Protein AF-0000000079638648 (afdb_homodimer)

pLDDT: mean 86.13, std 12.8, range [51.31, 97.19]

Structure (mmCIF, N/CA/C/O backbone):
data_AF-0000000079638648-model_v1
#
loop_
_entity.id
_entity.type
_entity.pdbx_description
1 polymer 'Zinc knuckle CX2CX4HX4C domain-containing protein'
#
loop_
_atom_site.group_PDB
_atom_site.id
_atom_site.type_symbol
_atom_site.label_atom_id
_atom_site.label_alt_id
_atom_site.label_comp_id
_atom_site.label_asym_id
_atom_site.label_entity_id
_atom_site.label_seq_id
_atom_site.pdbx_PDB_ins_code
_atom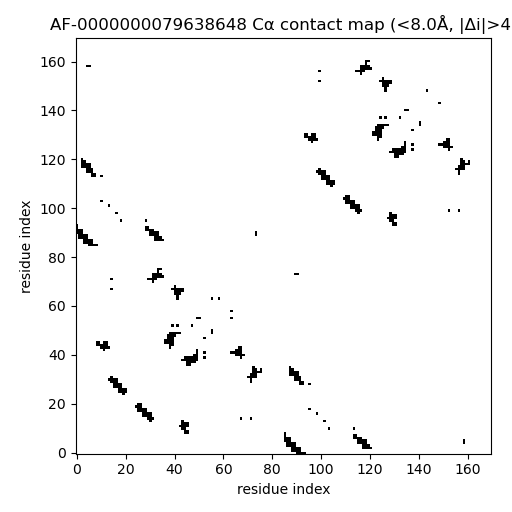_site.Cartn_x
_atom_site.Cartn_y
_atom_site.Cartn_z
_atom_site.occupancy
_atom_site.B_iso_or_equiv
_atom_site.auth_seq_id
_atom_site.auth_comp_id
_atom_site.auth_asym_id
_atom_site.auth_atom_id
_atom_site.pdbx_PDB_model_num
ATOM 1 N N . MET A 1 1 ? 9.328 -7.902 4.773 1 92.94 1 MET A N 1
ATOM 2 C CA . MET A 1 1 ? 10.078 -7.516 3.58 1 92.94 1 MET A CA 1
ATOM 3 C C . MET A 1 1 ? 9.961 -6.016 3.328 1 92.94 1 MET A C 1
ATOM 5 O O . MET A 1 1 ? 8.938 -5.41 3.641 1 92.94 1 MET A O 1
ATOM 9 N N . ARG A 1 2 ? 11.07 -5.441 2.793 1 94.5 2 ARG A N 1
ATOM 10 C CA . ARG A 1 2 ? 11.039 -4.047 2.365 1 94.5 2 ARG A CA 1
ATOM 11 C C . ARG A 1 2 ? 11.141 -3.936 0.847 1 94.5 2 ARG A C 1
ATOM 13 O O . ARG A 1 2 ? 11.961 -4.613 0.223 1 94.5 2 ARG A O 1
ATOM 20 N N . ILE A 1 3 ? 10.336 -3.135 0.286 1 95.06 3 ILE A N 1
ATOM 21 C CA . ILE A 1 3 ? 10.266 -3.021 -1.167 1 95.06 3 ILE A CA 1
ATOM 22 C C . ILE A 1 3 ? 9.891 -1.594 -1.557 1 95.06 3 ILE A C 1
ATOM 24 O O . ILE A 1 3 ? 9.172 -0.913 -0.822 1 95.06 3 ILE A O 1
ATOM 28 N N . ARG A 1 4 ? 10.461 -1.129 -2.674 1 95.81 4 ARG A N 1
ATOM 29 C CA . ARG A 1 4 ? 10.125 0.203 -3.162 1 95.81 4 ARG A CA 1
ATOM 30 C C . ARG A 1 4 ? 8.797 0.188 -3.914 1 95.81 4 ARG A C 1
ATOM 32 O O . ARG A 1 4 ? 8.539 -0.712 -4.715 1 95.81 4 ARG A O 1
ATOM 39 N N . VAL A 1 5 ? 8.008 1.148 -3.578 1 96.31 5 VAL A N 1
ATOM 40 C CA . VAL A 1 5 ? 6.699 1.267 -4.211 1 96.31 5 VAL A CA 1
ATOM 41 C C . VAL A 1 5 ? 6.543 2.654 -4.828 1 96.31 5 VAL A C 1
ATOM 43 O O . VAL A 1 5 ? 7.117 3.629 -4.328 1 96.31 5 VAL A O 1
ATOM 46 N N . ARG A 1 6 ? 5.836 2.65 -5.934 1 95.69 6 ARG A N 1
ATOM 47 C CA . ARG A 1 6 ? 5.391 3.91 -6.52 1 95.69 6 ARG A CA 1
ATOM 48 C C . ARG A 1 6 ? 4.012 4.301 -5.996 1 95.69 6 ARG A C 1
ATOM 50 O O . ARG A 1 6 ? 3.061 3.523 -6.102 1 95.69 6 ARG A O 1
ATOM 57 N N . ILE A 1 7 ? 3.896 5.438 -5.449 1 92.62 7 ILE A N 1
ATOM 58 C CA . ILE A 1 7 ? 2.623 5.906 -4.914 1 92.62 7 ILE A CA 1
ATOM 59 C C . ILE A 1 7 ? 2.285 7.273 -5.508 1 92.62 7 ILE A C 1
ATOM 61 O O . ILE A 1 7 ? 3.174 7.996 -5.965 1 92.62 7 ILE A O 1
ATOM 65 N N . ASP A 1 8 ? 1.021 7.562 -5.504 1 92.12 8 ASP A N 1
ATOM 66 C CA . ASP A 1 8 ? 0.542 8.898 -5.863 1 92.12 8 ASP A CA 1
ATOM 67 C C . ASP A 1 8 ? 0.438 9.789 -4.633 1 92.12 8 ASP A C 1
ATOM 69 O O . ASP A 1 8 ? -0.461 9.625 -3.807 1 92.12 8 ASP A O 1
ATOM 73 N N . VAL A 1 9 ? 1.223 10.805 -4.574 1 91 9 VAL A N 1
ATOM 74 C CA . VAL A 1 9 ? 1.396 11.617 -3.373 1 91 9 VAL A CA 1
ATOM 75 C C . VAL A 1 9 ? 0.167 12.5 -3.16 1 91 9 VAL A C 1
ATOM 77 O O . VAL A 1 9 ? -0.006 13.086 -2.09 1 91 9 VAL A O 1
ATOM 80 N N . ARG A 1 10 ? -0.661 12.625 -4.133 1 88.69 10 ARG A N 1
ATOM 81 C CA . ARG A 1 10 ? -1.879 13.422 -4.004 1 88.69 10 ARG A CA 1
ATOM 82 C C . ARG A 1 10 ? -2.934 12.672 -3.189 1 88.69 10 ARG A C 1
ATOM 84 O O . ARG A 1 10 ? -3.926 13.266 -2.762 1 88.69 10 ARG A O 1
ATOM 91 N N . ASN A 1 11 ? -2.652 11.398 -2.984 1 92.62 11 ASN A N 1
ATOM 92 C CA . ASN A 1 11 ? -3.59 10.555 -2.25 1 92.62 11 ASN A CA 1
ATOM 93 C C . ASN A 1 11 ? -3.104 10.281 -0.831 1 92.62 11 ASN A C 1
ATOM 95 O O . ASN A 1 11 ? -1.904 10.359 -0.554 1 92.62 11 ASN A O 1
ATOM 99 N N . PRO A 1 12 ? -4.094 10.031 0.034 1 93.44 12 PRO A N 1
ATOM 100 C CA . PRO A 1 12 ? -3.656 9.617 1.369 1 93.44 12 PRO A CA 1
ATOM 101 C C . PRO A 1 12 ? -2.781 8.367 1.342 1 93.44 12 PRO A C 1
ATOM 103 O O . PRO A 1 12 ? -3.008 7.469 0.527 1 93.44 12 PRO A O 1
ATOM 106 N N . LEU A 1 13 ? -1.823 8.359 2.213 1 94.94 13 LEU A N 1
ATOM 107 C CA . LEU A 1 13 ? -0.996 7.172 2.389 1 94.94 13 LEU A CA 1
ATOM 108 C C . LEU A 1 13 ? -1.836 5.988 2.859 1 94.94 13 LEU A C 1
ATOM 110 O O . LEU A 1 13 ? -2.762 6.16 3.656 1 94.94 13 LEU A O 1
ATOM 114 N N . MET A 1 14 ? -1.389 4.895 2.387 1 93.12 14 MET A N 1
ATOM 115 C CA . MET A 1 14 ? -2.016 3.67 2.869 1 93.12 14 MET A CA 1
ATOM 116 C C . MET A 1 14 ? -1.528 3.324 4.273 1 93.12 14 MET A C 1
ATOM 118 O O . MET A 1 14 ? -0.329 3.383 4.551 1 93.12 14 MET A O 1
ATOM 122 N N . ARG A 1 15 ? -2.502 2.975 5.105 1 92.06 15 ARG A N 1
ATOM 123 C CA . ARG A 1 15 ? -2.133 2.619 6.473 1 92.06 15 ARG A CA 1
ATOM 124 C C . ARG A 1 15 ? -2.191 1.11 6.68 1 92.06 15 ARG A C 1
ATOM 126 O O . ARG A 1 15 ? -1.354 0.543 7.387 1 92.06 15 ARG A O 1
ATOM 133 N N . ARG A 1 16 ? -3.285 0.629 6.113 1 90.56 16 ARG A N 1
ATOM 134 C CA . ARG A 1 16 ? -3.545 -0.787 6.352 1 90.56 16 ARG A CA 1
ATOM 135 C C . ARG A 1 16 ? -4.438 -1.372 5.266 1 90.56 16 ARG A C 1
ATOM 137 O O . ARG A 1 16 ? -5.148 -0.637 4.574 1 90.56 16 ARG A O 1
ATOM 144 N N . LYS A 1 17 ? -4.348 -2.633 5.168 1 88.94 17 LYS A N 1
ATOM 145 C CA . LYS A 1 17 ? -5.195 -3.398 4.262 1 88.94 17 LYS A CA 1
ATOM 146 C C . LYS A 1 17 ? -5.996 -4.457 5.016 1 88.94 17 LYS A C 1
ATOM 148 O O . LYS A 1 17 ? -5.434 -5.23 5.793 1 88.94 17 LYS A O 1
ATOM 153 N N . LYS A 1 18 ? -7.266 -4.395 4.738 1 88.62 18 LYS A N 1
ATOM 154 C CA . LYS A 1 18 ? -8.125 -5.418 5.328 1 88.62 18 LYS A CA 1
ATOM 155 C C . LYS A 1 18 ? -7.941 -6.762 4.629 1 88.62 18 LYS A C 1
ATOM 157 O O . LYS A 1 18 ? -7.973 -6.836 3.398 1 88.62 18 LYS A O 1
ATOM 162 N N . LEU A 1 19 ? -7.68 -7.781 5.422 1 88.5 19 LEU A N 1
ATOM 163 C CA . LEU A 1 19 ? -7.539 -9.148 4.93 1 88.5 19 LEU A CA 1
ATOM 164 C C . LEU A 1 19 ? -8.648 -10.039 5.473 1 88.5 19 LEU A C 1
ATOM 166 O O . LEU A 1 19 ? -8.961 -10 6.664 1 88.5 19 LEU A O 1
ATOM 170 N N . ILE A 1 20 ? -9.398 -10.641 4.578 1 83.19 20 ILE A N 1
ATOM 171 C CA . ILE A 1 20 ? -10.422 -11.586 5 1 83.19 20 ILE A CA 1
ATOM 172 C C . ILE A 1 20 ? -9.867 -13.008 4.949 1 83.19 20 ILE A C 1
ATOM 174 O O . ILE A 1 20 ? -9.5 -13.5 3.881 1 83.19 20 ILE A O 1
ATOM 178 N N . LEU A 1 21 ? -9.773 -13.57 6.082 1 76.31 21 LEU A N 1
ATOM 179 C CA . LEU A 1 21 ? -9.258 -14.938 6.172 1 76.31 21 LEU A CA 1
ATOM 180 C C . LEU A 1 21 ? -10.398 -15.945 6.281 1 76.31 21 LEU A C 1
ATOM 182 O O . LEU A 1 21 ? -11.422 -15.664 6.91 1 76.31 21 LEU A O 1
ATOM 186 N N . ALA A 1 22 ? -10.344 -16.906 5.477 1 72.44 22 ALA A N 1
ATOM 187 C CA . ALA A 1 22 ? -11.391 -17.922 5.461 1 72.44 22 ALA A CA 1
ATOM 188 C C . ALA A 1 22 ? -11.773 -18.344 6.879 1 72.44 22 ALA A C 1
ATOM 190 O O . ALA A 1 22 ? -12.961 -18.422 7.211 1 72.44 22 ALA A O 1
ATOM 191 N N . ASN A 1 23 ? -10.859 -18.672 7.648 1 67.5 23 ASN A N 1
ATOM 192 C CA . ASN A 1 23 ? -11.188 -19.266 8.945 1 67.5 23 ASN A CA 1
ATOM 193 C C . ASN A 1 23 ? -11.039 -18.25 10.07 1 67.5 23 ASN A C 1
ATOM 195 O O . ASN A 1 23 ? -11.453 -18.5 11.203 1 67.5 23 ASN A O 1
ATOM 199 N N . LYS A 1 24 ? -10.359 -17.234 9.758 1 69 24 LYS A N 1
AT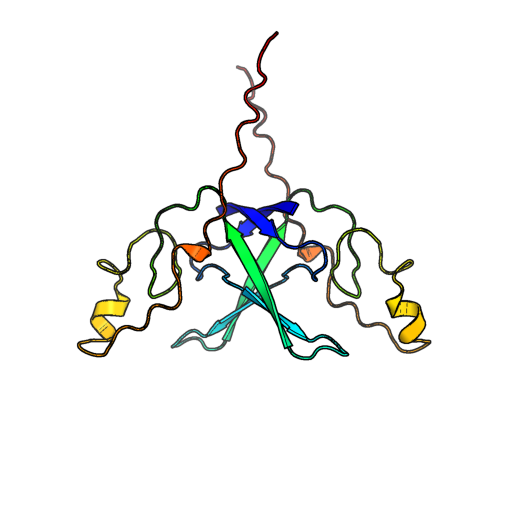OM 200 C CA . LYS A 1 24 ? -9.977 -16.422 10.914 1 69 24 LYS A CA 1
ATOM 201 C C . LYS A 1 24 ? -10.727 -15.094 10.922 1 69 24 LYS A C 1
ATOM 203 O O . LYS A 1 24 ? -10.586 -14.305 11.859 1 69 24 LYS A O 1
ATOM 208 N N . GLY A 1 25 ? -11.609 -14.961 9.969 1 81.88 25 GLY A N 1
ATOM 209 C CA . GLY A 1 25 ? -12.289 -13.672 9.969 1 81.88 25 GLY A CA 1
ATOM 210 C C . GLY A 1 25 ? -11.508 -12.586 9.258 1 81.88 25 GLY A C 1
ATOM 211 O O . GLY A 1 25 ? -10.875 -12.836 8.234 1 81.88 25 GLY A O 1
ATOM 212 N N . CYS A 1 26 ? -11.648 -11.289 9.93 1 87.31 26 CYS A N 1
ATOM 213 C CA . CYS A 1 26 ? -11.055 -10.117 9.289 1 87.31 26 CYS A CA 1
ATOM 214 C C . CYS A 1 26 ? -9.82 -9.656 10.055 1 87.31 26 CYS A C 1
ATOM 216 O O . CYS A 1 26 ? -9.812 -9.664 11.289 1 87.31 26 CYS A O 1
ATOM 218 N N . THR A 1 27 ? -8.703 -9.531 9.422 1 88.19 27 THR A N 1
ATOM 219 C CA . THR A 1 27 ? -7.516 -8.914 10.008 1 88.19 27 THR A CA 1
ATOM 220 C C . THR A 1 27 ? -7.008 -7.777 9.125 1 88.19 27 THR A C 1
ATOM 222 O O . THR A 1 27 ? -7.594 -7.488 8.086 1 88.19 27 THR A O 1
ATOM 225 N N . TYR A 1 28 ? -5.949 -7.055 9.711 1 89.88 28 TYR A N 1
ATOM 226 C CA . TYR A 1 28 ? -5.391 -5.941 8.945 1 89.88 28 TYR A CA 1
ATOM 227 C C . TYR A 1 28 ? -3.883 -6.098 8.781 1 89.88 28 TYR A C 1
ATOM 229 O O . TYR A 1 28 ? -3.186 -6.492 9.719 1 89.88 28 TYR A O 1
ATOM 237 N N . ALA A 1 29 ? -3.469 -5.957 7.547 1 90.06 29 ALA A N 1
ATOM 238 C CA . ALA A 1 29 ? -2.037 -5.824 7.297 1 90.06 29 ALA A CA 1
ATOM 239 C C . ALA A 1 29 ? -1.614 -4.359 7.289 1 90.06 29 ALA A C 1
ATOM 241 O O . ALA A 1 29 ? -2.25 -3.527 6.637 1 90.06 29 ALA A O 1
ATOM 242 N N . ARG A 1 30 ? -0.49 -4.074 7.973 1 90.69 30 ARG A N 1
ATOM 243 C CA . ARG A 1 30 ? -0.039 -2.691 8.078 1 90.69 30 ARG A CA 1
ATOM 244 C C . ARG A 1 30 ? 0.962 -2.357 6.977 1 90.69 30 ARG A C 1
ATOM 246 O O . ARG A 1 30 ? 1.748 -3.213 6.562 1 90.69 30 ARG A O 1
ATOM 253 N N . PHE A 1 31 ? 0.841 -1.151 6.535 1 92.5 31 PHE A N 1
ATOM 254 C CA . PHE A 1 31 ? 1.823 -0.573 5.625 1 92.5 31 PHE A CA 1
ATO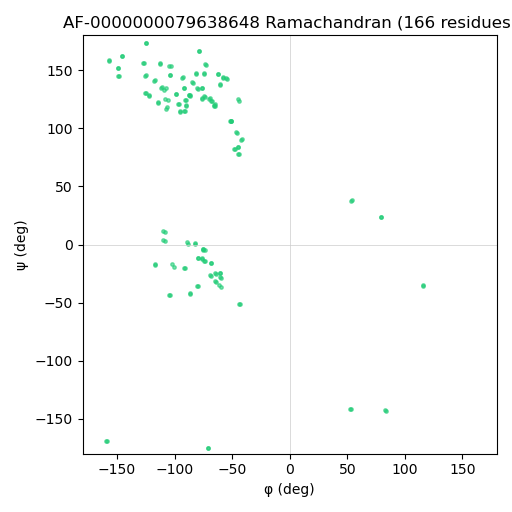M 255 C C . PHE A 1 31 ? 2.689 0.453 6.348 1 92.5 31 PHE A C 1
ATOM 257 O O . PHE A 1 31 ? 2.178 1.435 6.891 1 92.5 31 PHE A O 1
ATOM 264 N N . GLN A 1 32 ? 3.988 0.199 6.414 1 96.69 32 GLN A N 1
ATOM 265 C CA . GLN A 1 32 ? 4.891 1.157 7.043 1 96.69 32 GLN A CA 1
ATOM 266 C C . GLN A 1 32 ? 5.914 1.688 6.043 1 96.69 32 GLN A C 1
ATOM 268 O O . GLN A 1 32 ? 6.441 0.932 5.227 1 96.69 32 GLN A O 1
ATOM 273 N N . TYR A 1 33 ? 6.195 2.932 6.133 1 97.12 33 TYR A N 1
ATOM 274 C CA . TYR A 1 33 ? 7.035 3.619 5.16 1 97.12 33 TYR A CA 1
ATOM 275 C C . TYR A 1 33 ? 8.406 3.945 5.75 1 97.12 33 TYR A C 1
ATOM 277 O O . TYR A 1 33 ? 8.492 4.469 6.863 1 97.12 33 TYR A O 1
ATOM 285 N N . GLU A 1 34 ? 9.383 3.674 4.996 1 96.56 34 GLU A N 1
ATOM 286 C CA . GLU A 1 34 ? 10.719 4.109 5.383 1 96.56 34 GLU A CA 1
ATOM 287 C C . GLU A 1 34 ? 10.984 5.543 4.938 1 96.56 34 GLU A C 1
ATOM 289 O O . GLU A 1 34 ? 10.594 5.938 3.834 1 96.56 34 GLU A O 1
ATOM 294 N N . ARG A 1 35 ? 11.68 6.336 5.879 1 95.25 35 ARG A N 1
ATOM 295 C CA . ARG A 1 35 ? 12.102 7.703 5.582 1 95.25 35 ARG A CA 1
ATOM 296 C C . ARG A 1 35 ? 10.922 8.547 5.102 1 95.25 35 ARG A C 1
ATOM 298 O O . ARG A 1 35 ? 11.047 9.297 4.129 1 95.25 35 ARG A O 1
ATOM 305 N N . LEU A 1 36 ? 9.891 8.312 5.656 1 96.19 36 LEU A N 1
ATOM 306 C CA . LEU A 1 36 ? 8.672 9.039 5.305 1 96.19 36 LEU A CA 1
ATOM 307 C C . LEU A 1 36 ? 8.773 10.5 5.719 1 96.19 36 LEU A C 1
ATOM 309 O O . LEU A 1 36 ? 9.031 10.805 6.883 1 96.19 36 LEU A O 1
ATOM 313 N N . SER A 1 37 ? 8.609 11.398 4.785 1 95.81 37 SER A N 1
ATOM 314 C CA . SER A 1 37 ? 8.648 12.828 5.066 1 95.81 37 SER A CA 1
ATOM 315 C C . SER A 1 37 ? 7.41 13.273 5.836 1 95.81 37 SER A C 1
ATOM 317 O O . SER A 1 37 ? 6.625 12.445 6.301 1 95.81 37 SER A O 1
ATOM 319 N N . ILE A 1 38 ? 7.332 14.547 6.023 1 96.94 38 ILE A N 1
ATOM 320 C CA . ILE A 1 38 ? 6.223 15.125 6.77 1 96.94 38 ILE A CA 1
ATOM 321 C C . ILE A 1 38 ? 4.902 14.805 6.07 1 96.94 38 ILE A C 1
ATOM 323 O O . ILE A 1 38 ? 4.801 14.898 4.848 1 96.94 38 ILE A O 1
ATOM 327 N N . PHE A 1 39 ? 3.916 14.453 6.887 1 97.19 39 PHE A N 1
ATOM 328 C CA . PHE A 1 39 ? 2.6 14.141 6.348 1 97.19 39 PHE A CA 1
ATOM 329 C C . PHE A 1 39 ? 1.502 14.57 7.312 1 97.19 39 PHE A C 1
ATOM 331 O O . PHE A 1 39 ? 1.753 14.75 8.508 1 97.19 39 PHE A O 1
ATOM 338 N N . CYS A 1 40 ? 0.378 14.672 6.852 1 96.81 40 CYS A N 1
ATOM 339 C CA . CYS A 1 40 ? -0.78 15.164 7.594 1 96.81 40 CYS A CA 1
ATOM 340 C C . CYS A 1 40 ? -1.465 14.031 8.352 1 96.81 40 CYS A C 1
ATOM 342 O O . CYS A 1 40 ? -1.945 13.07 7.738 1 96.81 40 CYS A O 1
ATOM 344 N N . PHE A 1 41 ? -1.698 14.227 9.688 1 96.31 41 PHE A N 1
ATOM 345 C CA . PHE A 1 41 ? -2.322 13.18 10.492 1 96.31 41 PHE A CA 1
ATOM 346 C C . PHE A 1 41 ? -3.832 13.172 10.289 1 96.31 41 PHE A C 1
ATOM 348 O O . PHE A 1 41 ? -4.504 12.203 10.641 1 96.31 41 PHE A O 1
ATOM 355 N N . LEU A 1 42 ? -4.324 14.219 9.648 1 93.69 42 LEU A N 1
ATOM 356 C CA . LEU A 1 42 ? -5.762 14.32 9.43 1 93.69 42 LEU A CA 1
ATOM 357 C C . LEU A 1 42 ? -6.172 13.602 8.148 1 93.69 42 LEU A C 1
ATOM 359 O O . LEU A 1 42 ? -7.145 12.852 8.133 1 93.69 42 LEU A O 1
ATOM 363 N N . ARG A 1 43 ? -5.402 13.766 7.105 1 92.12 43 ARG A N 1
ATOM 364 C CA . ARG A 1 43 ? -5.809 13.273 5.793 1 92.12 43 ARG A CA 1
ATOM 365 C C . ARG A 1 43 ? -4.844 12.211 5.281 1 92.12 43 ARG A C 1
ATOM 367 O O . ARG A 1 43 ? -5.105 11.555 4.27 1 92.12 43 ARG A O 1
ATOM 374 N N . GLY A 1 44 ? -3.629 12.156 5.91 1 95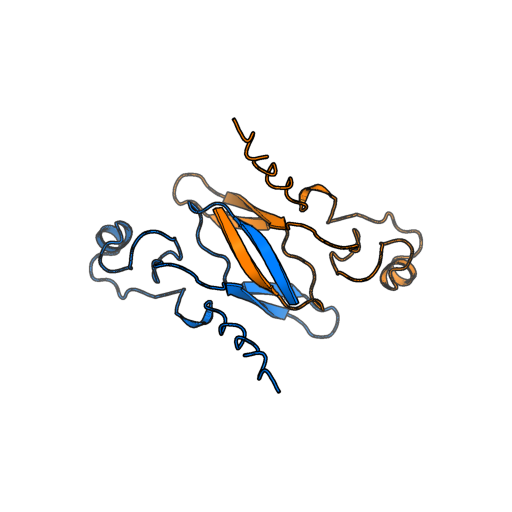.12 44 GLY A N 1
ATOM 375 C CA . GLY A 1 44 ? -2.658 11.148 5.508 1 95.12 44 GLY A CA 1
ATOM 376 C C . GLY A 1 44 ? -1.913 11.508 4.238 1 95.12 44 GLY A C 1
ATOM 377 O O . GLY A 1 44 ? -1.437 10.625 3.52 1 95.12 44 GLY A O 1
ATOM 378 N N . ARG A 1 45 ? -1.844 12.789 3.938 1 95.19 45 ARG A N 1
ATOM 379 C CA . ARG A 1 45 ? -1.164 13.211 2.719 1 95.19 45 ARG A CA 1
ATOM 380 C C . ARG A 1 45 ? 0.212 13.789 3.033 1 95.19 45 ARG A C 1
ATOM 382 O O . ARG A 1 45 ? 0.39 14.469 4.047 1 95.19 45 ARG A O 1
ATOM 389 N N . LEU A 1 46 ? 1.088 13.531 2.104 1 95.94 46 LEU A N 1
ATOM 390 C CA . LEU A 1 46 ? 2.436 14.078 2.225 1 95.94 46 LEU A CA 1
ATOM 391 C C . LEU A 1 46 ? 2.441 15.578 1.942 1 95.94 46 LEU A C 1
ATOM 393 O O . LEU A 1 46 ? 1.56 16.094 1.248 1 95.94 46 LEU A O 1
ATOM 397 N N . GLY A 1 47 ? 3.479 16.328 2.512 1 95.25 47 GLY A N 1
ATOM 398 C CA . GLY A 1 47 ? 3.701 17.703 2.102 1 95.25 47 GLY A CA 1
ATOM 399 C C . GLY A 1 47 ? 3.479 18.703 3.219 1 95.25 47 GLY A C 1
ATOM 400 O O . GLY A 1 47 ? 4.129 19.75 3.262 1 95.25 47 GLY A O 1
ATOM 401 N N . HIS A 1 48 ? 2.424 18.359 4.121 1 94.94 48 HIS A N 1
ATOM 402 C CA . HIS A 1 48 ? 2.156 19.297 5.195 1 94.94 48 HIS A CA 1
ATOM 403 C C . HIS A 1 48 ? 1.646 18.578 6.441 1 94.94 48 HIS A C 1
ATOM 405 O O . HIS A 1 48 ? 1.026 17.516 6.344 1 94.94 48 HIS A O 1
ATOM 411 N N . PRO A 1 49 ? 1.923 19.203 7.652 1 95.44 49 PRO A N 1
ATOM 412 C CA . PRO A 1 49 ? 1.312 18.703 8.883 1 95.44 49 PRO A CA 1
ATOM 413 C C . PRO A 1 49 ? -0.141 19.141 9.047 1 95.44 49 PRO A C 1
ATOM 415 O O . PRO A 1 49 ? -0.615 20 8.305 1 95.44 49 PRO A O 1
ATOM 418 N N . GLU A 1 50 ? -0.887 18.531 9.977 1 92.81 50 GLU A N 1
ATOM 419 C CA . GLU A 1 50 ? -2.312 18.797 10.141 1 92.81 50 GLU A CA 1
ATOM 420 C C . GLU A 1 50 ? -2.564 20.266 10.484 1 92.81 50 GLU A C 1
ATOM 422 O O . GLU A 1 50 ? -3.615 20.812 10.148 1 92.81 50 GLU A O 1
ATOM 427 N N . ARG A 1 51 ? -1.598 20.938 11.141 1 91.69 51 ARG A N 1
ATOM 428 C CA . ARG A 1 51 ? -1.789 22.328 11.523 1 91.69 51 ARG A CA 1
ATOM 429 C C . ARG A 1 51 ? -1.923 23.234 10.297 1 91.69 51 ARG A C 1
ATOM 431 O O . ARG A 1 51 ? -2.551 24.297 10.367 1 91.69 51 ARG A O 1
ATOM 438 N N . PHE A 1 52 ? -1.377 22.828 9.188 1 93.06 52 PHE A N 1
ATOM 439 C CA . PHE A 1 52 ? -1.41 23.609 7.961 1 93.06 52 PHE A CA 1
ATOM 440 C C . PHE A 1 52 ? -2.354 22.984 6.941 1 93.06 52 PHE A C 1
ATOM 442 O O . PHE A 1 52 ? -2.326 23.344 5.762 1 93.06 52 PHE A O 1
ATOM 449 N N . CYS A 1 53 ? -3.139 22.016 7.355 1 92.75 53 CYS A N 1
ATOM 450 C CA . CYS A 1 53 ? -4.039 21.312 6.445 1 92.75 53 CYS A CA 1
ATOM 451 C C . CYS A 1 53 ? -5.258 22.172 6.121 1 92.75 53 CYS A C 1
ATOM 453 O O . CYS A 1 53 ? -5.977 22.609 7.023 1 92.75 53 CYS A O 1
ATOM 455 N N . PRO A 1 54 ? -5.535 22.391 4.867 1 88.19 54 PRO A N 1
ATOM 456 C CA . PRO A 1 54 ? -6.715 23.172 4.488 1 88.19 54 PRO A CA 1
ATOM 457 C C . PRO A 1 54 ? -8.016 22.531 4.969 1 88.19 54 PRO A C 1
ATOM 459 O O . PRO A 1 54 ? -9.016 23.234 5.16 1 88.19 54 PRO A O 1
ATOM 462 N N . ALA A 1 55 ? -8.039 21.281 5.184 1 84.94 55 ALA A N 1
ATOM 463 C CA . ALA A 1 55 ? -9.242 20.578 5.613 1 84.94 55 ALA A CA 1
ATOM 464 C C . ALA A 1 55 ? -9.617 20.953 7.043 1 84.94 55 ALA A C 1
ATOM 466 O O . ALA A 1 55 ? -10.766 20.781 7.457 1 84.94 55 ALA A O 1
ATOM 467 N N . LYS A 1 56 ? -8.633 21.359 7.812 1 84.5 56 LYS A N 1
ATOM 468 C CA . LYS A 1 56 ? -8.898 21.781 9.188 1 84.5 56 LYS A CA 1
ATOM 469 C C . LYS A 1 56 ? -9.844 22.984 9.211 1 84.5 56 LYS A C 1
ATOM 471 O O . LYS A 1 56 ? -10.633 23.125 10.148 1 84.5 56 LYS A O 1
ATOM 476 N N . ILE A 1 57 ? -9.688 23.797 8.234 1 77.44 57 ILE A N 1
ATOM 477 C CA . ILE A 1 57 ? -10.516 25 8.172 1 77.44 57 ILE A CA 1
ATOM 478 C C . ILE A 1 57 ? -11.984 24.609 7.984 1 77.44 57 ILE A C 1
ATOM 480 O O . ILE A 1 57 ? -12.875 25.203 8.586 1 77.44 57 ILE A O 1
ATOM 484 N N . VAL A 1 58 ? -12.141 23.531 7.32 1 73.75 58 VAL A N 1
ATOM 485 C CA . VAL A 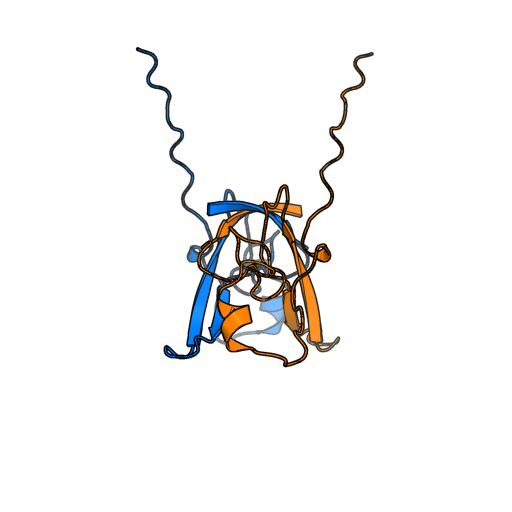1 58 ? -13.5 23.109 6.996 1 73.75 58 VAL A CA 1
ATOM 486 C C . VAL A 1 58 ? -14.125 22.422 8.203 1 73.75 58 VAL A C 1
ATOM 488 O O . VAL A 1 58 ? -15.344 22.484 8.406 1 73.75 58 VAL A O 1
ATOM 491 N N . HIS A 1 59 ? -13.375 21.672 9.008 1 71.19 59 HIS A N 1
ATOM 492 C CA . HIS A 1 59 ? -13.906 20.891 10.125 1 71.19 59 HIS A CA 1
ATOM 493 C C . HIS A 1 59 ? -14.266 21.797 11.297 1 71.19 59 HIS A C 1
ATOM 495 O O . HIS A 1 59 ? -15.141 21.469 12.102 1 71.19 59 HIS A O 1
ATOM 501 N N . GLY A 1 60 ? -13.945 23.047 11.117 1 63.38 60 GLY A N 1
ATOM 502 C CA . GLY A 1 60 ? -14.289 23.969 12.188 1 63.38 60 GLY A CA 1
ATOM 503 C C . GLY A 1 60 ? -13.773 23.531 13.547 1 63.38 60 GLY A C 1
ATOM 504 O O . GLY A 1 60 ? -12.633 23.062 13.664 1 63.38 60 GLY A O 1
ATOM 505 N N . LYS A 1 61 ? -14.625 23.75 14.641 1 64.12 61 LYS A N 1
ATOM 506 C CA . LYS A 1 61 ? -14.391 23.516 16.062 1 64.12 61 LYS A CA 1
ATOM 507 C C . LYS A 1 61 ? -14.641 22.062 16.438 1 64.12 61 LYS A C 1
ATOM 509 O O . LYS A 1 61 ? -14.633 21.703 17.609 1 64.12 61 LYS A O 1
ATOM 514 N N . LYS A 1 62 ? -15.008 21.266 15.398 1 69.69 62 LYS A N 1
ATOM 515 C CA . LYS A 1 62 ? -15.352 19.891 15.773 1 69.69 62 LYS A CA 1
ATOM 516 C C . LYS A 1 62 ? -14.094 19.094 16.094 1 69.69 62 LYS A C 1
ATOM 518 O O . LYS A 1 62 ? -12.992 19.469 15.719 1 69.69 62 LYS A O 1
ATOM 523 N N . GLU A 1 63 ? -14.25 18.203 17.016 1 78.81 63 GLU A N 1
ATOM 524 C CA . GLU A 1 63 ? -13.164 17.328 17.453 1 78.81 63 GLU A CA 1
ATOM 525 C C . GLU A 1 63 ? -12.484 16.641 16.281 1 78.81 63 GLU A C 1
ATOM 527 O O . GLU A 1 63 ? -13.141 15.938 15.5 1 78.81 63 GLU A O 1
ATOM 532 N N . LEU A 1 64 ? -11.336 17.078 15.992 1 83.19 64 LEU A N 1
ATOM 533 C CA . LEU A 1 64 ? -10.539 16.469 14.93 1 83.19 64 LEU A CA 1
ATOM 534 C C . LEU A 1 64 ? -10.148 15.039 15.289 1 83.19 64 LEU A C 1
ATOM 536 O O . LEU A 1 64 ? -9.688 14.773 16.406 1 83.19 64 LEU A O 1
ATOM 540 N N . VAL A 1 65 ? -10.57 14.164 14.477 1 88.06 65 VAL A N 1
ATOM 541 C CA . VAL A 1 65 ? -10.125 12.789 14.625 1 88.06 65 VAL A CA 1
ATOM 542 C C . VAL A 1 65 ? -8.961 12.516 13.68 1 88.06 65 VAL A C 1
ATOM 544 O O . VAL A 1 65 ? -9.078 12.703 12.469 1 88.06 65 VAL A O 1
ATOM 547 N N . PHE A 1 66 ? -7.832 12.125 14.297 1 92.5 66 PHE A N 1
ATOM 548 C CA . PHE A 1 66 ? -6.652 11.812 13.492 1 92.5 66 PHE A CA 1
ATOM 549 C C . PHE A 1 66 ? -6.641 10.336 13.102 1 92.5 66 PHE A C 1
ATOM 551 O O . PHE A 1 66 ? -6.516 9.461 13.961 1 92.5 66 PHE A O 1
ATOM 558 N N . GLU A 1 67 ? -6.66 10.141 11.781 1 92.19 67 GLU A N 1
ATOM 559 C CA . GLU A 1 67 ? -6.676 8.758 11.305 1 92.19 67 GLU A CA 1
ATOM 560 C C . GLU A 1 67 ? -5.258 8.242 11.062 1 92.19 67 GLU A C 1
ATOM 562 O O . GLU A 1 67 ? -5.039 7.031 10.984 1 92.19 67 GLU A O 1
ATOM 567 N N . TRP A 1 68 ? -4.363 9.086 10.914 1 95.88 68 TRP A N 1
ATOM 568 C CA . TRP A 1 68 ? -2.967 8.719 10.711 1 95.88 68 TRP A CA 1
ATOM 569 C C . TRP A 1 68 ? -2.117 9.133 11.906 1 95.88 68 TRP A C 1
ATOM 571 O O . TRP A 1 68 ? -2.508 10.016 12.68 1 95.88 68 TRP A O 1
ATOM 581 N N . ASP A 1 69 ? -1.055 8.492 12.055 1 96.38 69 ASP A N 1
ATOM 582 C CA . ASP A 1 69 ? -0.066 8.828 13.078 1 96.38 69 ASP A CA 1
ATOM 583 C C . ASP A 1 69 ? 1.304 8.25 12.727 1 96.38 69 ASP A C 1
ATOM 585 O O . ASP A 1 69 ? 1.505 7.75 11.617 1 96.38 69 ASP A O 1
ATOM 589 N N . LEU A 1 70 ? 2.15 8.32 13.672 1 96.25 70 LEU A N 1
ATOM 590 C CA . LEU A 1 70 ? 3.541 7.977 13.391 1 96.25 70 LEU A CA 1
ATOM 591 C C . LEU A 1 70 ? 3.717 6.469 13.266 1 96.25 70 LEU A C 1
ATOM 593 O O . LEU A 1 70 ? 4.77 5.996 12.836 1 96.25 70 LEU A O 1
ATOM 597 N N . SER A 1 71 ? 2.68 5.727 13.5 1 95.75 71 SER A N 1
ATOM 598 C CA . SER A 1 71 ? 2.781 4.273 13.461 1 95.75 71 SER A CA 1
ATOM 599 C C . SER A 1 71 ? 3.035 3.768 12.047 1 95.75 71 SER A C 1
ATOM 601 O O . SER A 1 71 ? 3.418 2.613 11.852 1 95.75 71 SER A O 1
ATOM 603 N N . ILE A 1 72 ? 2.809 4.594 11.07 1 96.94 72 ILE A N 1
ATOM 604 C CA . ILE A 1 72 ? 3.002 4.133 9.703 1 96.94 72 ILE A CA 1
ATOM 605 C C . ILE A 1 72 ? 4.445 4.379 9.273 1 96.94 72 ILE A C 1
ATOM 607 O O . ILE A 1 72 ? 4.824 4.074 8.141 1 96.94 72 ILE A O 1
ATOM 611 N N . LYS A 1 73 ? 5.254 4.895 10.148 1 96.75 73 LYS A N 1
ATOM 612 C CA . LYS A 1 73 ? 6.688 5.008 9.883 1 96.75 73 LYS A CA 1
ATOM 613 C C . LYS A 1 73 ? 7.422 3.736 10.297 1 96.75 73 LYS A C 1
ATOM 615 O O . LYS A 1 73 ? 7.27 3.26 11.422 1 96.75 73 LYS A O 1
ATOM 620 N N . ALA A 1 74 ? 8.18 3.246 9.383 1 95.94 74 ALA A N 1
ATOM 621 C CA . ALA A 1 74 ? 8.969 2.051 9.672 1 95.94 74 ALA A CA 1
ATOM 622 C C . ALA A 1 74 ? 10.25 2.404 10.422 1 95.94 74 ALA A C 1
ATOM 624 O O . ALA A 1 74 ? 10.859 3.443 10.164 1 95.94 74 ALA A O 1
ATOM 625 N N . VAL A 1 75 ? 10.656 1.527 11.242 1 89.56 75 VAL A N 1
ATOM 626 C CA . VAL A 1 75 ? 11.938 1.667 11.922 1 89.56 75 VAL A CA 1
ATOM 627 C C . VAL A 1 75 ? 13.078 1.473 10.922 1 89.56 75 VAL A C 1
ATOM 629 O O . VAL A 1 75 ? 13.07 0.511 10.148 1 89.56 75 VAL A O 1
ATOM 632 N N . PRO A 1 76 ? 13.984 2.484 10.859 1 82.38 76 PRO A N 1
ATOM 633 C CA . PRO A 1 76 ? 15.109 2.35 9.93 1 82.38 76 PRO A CA 1
ATOM 634 C C . PRO A 1 76 ? 15.906 1.07 10.148 1 82.38 76 PRO A C 1
ATOM 636 O O . PRO A 1 76 ? 15.969 0.562 11.273 1 82.38 76 PRO A O 1
ATOM 639 N N . ARG A 1 77 ? 16.328 0.537 8.953 1 76.56 77 ARG A N 1
ATOM 640 C CA . ARG A 1 77 ? 17.188 -0.632 9.086 1 76.56 77 ARG A CA 1
ATOM 641 C C . ARG A 1 77 ? 18.5 -0.264 9.75 1 76.56 77 ARG A C 1
ATOM 643 O O . ARG A 1 77 ? 19.031 0.828 9.531 1 76.56 77 ARG A O 1
ATOM 650 N N . LYS A 1 78 ? 18.766 -0.879 10.828 1 68.44 78 LYS A N 1
ATOM 651 C CA . LYS A 1 78 ? 20.062 -0.645 11.469 1 68.44 78 LYS A CA 1
ATOM 652 C C . LYS A 1 78 ? 21.203 -0.827 10.477 1 68.44 78 LYS A C 1
ATOM 654 O O . LYS A 1 78 ? 21.172 -1.741 9.648 1 68.44 78 LYS A O 1
ATOM 659 N N . ALA A 1 79 ? 21.719 0.401 10.141 1 61.31 79 ALA A N 1
ATOM 660 C CA . ALA A 1 79 ? 22.922 0.324 9.312 1 61.31 79 ALA A CA 1
ATOM 661 C C . ALA A 1 79 ? 23.859 -0.778 9.805 1 61.31 79 ALA A C 1
ATOM 663 O O . ALA A 1 79 ? 24.109 -0.897 11.008 1 61.31 79 ALA A O 1
ATOM 664 N N . MET A 1 80 ? 23.656 -1.916 9.258 1 52.66 80 MET A N 1
ATOM 665 C CA . MET A 1 80 ? 24.734 -2.824 9.641 1 52.66 80 MET A CA 1
ATOM 666 C C . MET A 1 80 ? 26.078 -2.133 9.539 1 52.66 80 MET A C 1
ATOM 668 O O . MET A 1 80 ? 26.453 -1.65 8.469 1 52.66 80 MET A O 1
ATOM 672 N N . VAL A 1 81 ? 26.328 -1.343 10.531 1 53.06 81 VAL A N 1
ATOM 673 C CA . VAL A 1 81 ? 27.719 -0.892 10.57 1 53.06 81 VAL A CA 1
ATOM 674 C C . VAL A 1 81 ? 28.656 -2.08 10.359 1 53.06 81 VAL A C 1
ATOM 676 O O . VAL A 1 81 ? 28.578 -3.076 11.078 1 53.06 81 VAL A O 1
ATOM 679 N N . ALA A 1 82 ? 29.078 -2.25 9.133 1 54.25 82 ALA A N 1
ATOM 680 C CA . ALA A 1 82 ? 30.156 -3.213 8.938 1 54.25 82 ALA A CA 1
ATOM 681 C C . ALA A 1 82 ? 31.281 -2.986 9.938 1 54.25 82 ALA A C 1
ATOM 683 O O . ALA A 1 82 ? 31.828 -1.883 10.039 1 54.25 82 ALA A O 1
ATOM 684 N N . THR A 1 83 ? 31.188 -3.453 11.078 1 52.41 83 THR A N 1
ATOM 685 C CA . THR A 1 83 ? 32.375 -3.471 11.922 1 52.41 83 THR A CA 1
ATOM 686 C C . THR A 1 83 ? 33.594 -3.965 11.141 1 52.41 83 THR A C 1
ATOM 688 O O . THR A 1 83 ? 33.625 -5.102 10.664 1 52.41 83 THR A O 1
ATOM 691 N N . SER A 1 84 ? 34.219 -3.068 10.43 1 55.78 84 SER A N 1
ATOM 692 C CA . SER A 1 84 ? 35.5 -3.471 9.883 1 55.78 84 SER A CA 1
ATOM 693 C C . SER A 1 84 ? 36.344 -4.215 10.922 1 55.78 84 SER A C 1
ATOM 695 O O . SER A 1 84 ? 36.438 -3.773 12.07 1 55.78 84 SER A O 1
ATOM 697 N N . PRO A 1 85 ? 36.812 -5.449 10.688 1 52.69 85 PRO A N 1
ATOM 698 C CA . PRO A 1 85 ? 37.75 -6.086 11.641 1 52.69 85 PRO A CA 1
ATOM 699 C C . PRO A 1 85 ? 38.969 -5.242 11.914 1 52.69 85 PRO A C 1
ATOM 701 O O . PRO A 1 85 ? 39.406 -4.453 11.07 1 52.69 85 PRO A O 1
ATOM 704 N N . MET B 1 1 ? 5.699 9.438 -6.695 1 92.62 1 MET B N 1
ATOM 705 C CA . MET B 1 1 ? 6.809 9.273 -5.758 1 92.62 1 MET B CA 1
ATOM 706 C C . MET B 1 1 ? 7.109 7.797 -5.52 1 92.62 1 MET B C 1
ATOM 708 O O . MET B 1 1 ? 6.207 6.961 -5.559 1 92.62 1 MET B O 1
ATOM 712 N N . ARG B 1 2 ? 8.43 7.516 -5.32 1 94.56 2 ARG B N 1
ATOM 713 C CA . ARG B 1 2 ? 8.836 6.168 -4.941 1 94.56 2 ARG B CA 1
ATOM 714 C C . ARG B 1 2 ? 9.352 6.133 -3.506 1 94.56 2 ARG B C 1
ATOM 716 O O . ARG B 1 2 ? 10.109 7.008 -3.094 1 94.56 2 ARG B O 1
ATOM 723 N N . ILE B 1 3 ? 8.938 5.172 -2.781 1 95 3 ILE B N 1
ATOM 724 C CA . ILE B 1 3 ? 9.289 5.094 -1.365 1 95 3 ILE B CA 1
ATOM 725 C C . ILE B 1 3 ? 9.367 3.629 -0.937 1 95 3 ILE B C 1
ATOM 727 O O . ILE B 1 3 ? 8.656 2.777 -1.481 1 95 3 ILE B O 1
ATOM 731 N N . ARG B 1 4 ? 10.297 3.34 -0.022 1 95.81 4 ARG B N 1
ATOM 732 C CA . ARG B 1 4 ? 10.414 1.98 0.494 1 95.81 4 ARG B CA 1
ATOM 733 C C . ARG B 1 4 ? 9.367 1.715 1.572 1 95.81 4 ARG B C 1
ATOM 735 O O . ARG B 1 4 ? 9.117 2.568 2.426 1 95.81 4 ARG B O 1
ATOM 742 N N . VAL B 1 5 ? 8.766 0.583 1.433 1 96.31 5 VAL B N 1
ATOM 743 C CA . VAL B 1 5 ? 7.73 0.19 2.385 1 96.31 5 VAL B CA 1
ATOM 744 C C . VAL B 1 5 ? 8.062 -1.178 2.975 1 96.31 5 VAL B C 1
ATOM 746 O O . VAL B 1 5 ? 8.68 -2.016 2.307 1 96.31 5 VAL B O 1
ATOM 749 N N . ARG B 1 6 ? 7.711 -1.292 4.23 1 95.81 6 ARG B N 1
ATOM 750 C CA . ARG B 1 6 ? 7.734 -2.602 4.875 1 95.81 6 ARG B CA 1
ATOM 751 C C . ARG B 1 6 ? 6.395 -3.311 4.723 1 95.81 6 ARG B C 1
ATOM 753 O O . ARG B 1 6 ? 5.355 -2.771 5.105 1 95.81 6 ARG B O 1
ATOM 760 N N . ILE B 1 7 ? 6.391 -4.461 4.195 1 92.81 7 ILE B N 1
ATOM 761 C CA . ILE B 1 7 ? 5.164 -5.227 4.004 1 92.81 7 ILE B CA 1
ATOM 762 C C . ILE B 1 7 ? 5.324 -6.617 4.613 1 92.81 7 ILE B C 1
ATOM 764 O O . ILE B 1 7 ? 6.445 -7.098 4.793 1 92.81 7 ILE B O 1
ATOM 768 N N . ASP B 1 8 ? 4.211 -7.203 4.934 1 92.38 8 ASP B N 1
ATOM 769 C CA . ASP B 1 8 ? 4.172 -8.594 5.367 1 92.38 8 ASP B CA 1
ATOM 770 C C . ASP B 1 8 ? 3.949 -9.531 4.18 1 92.38 8 ASP B C 1
ATOM 772 O O . ASP B 1 8 ? 2.846 -9.602 3.635 1 92.38 8 ASP B O 1
ATOM 776 N N . VAL B 1 9 ? 4.906 -10.336 3.883 1 91.25 9 VAL B N 1
ATOM 777 C CA . VAL B 1 9 ? 4.934 -11.125 2.652 1 91.25 9 VAL B CA 1
ATOM 778 C C . VAL B 1 9 ? 3.93 -12.273 2.75 1 91.25 9 VAL B C 1
ATOM 780 O O . VAL B 1 9 ? 3.615 -12.914 1.747 1 91.25 9 VAL B O 1
ATOM 783 N N . ARG B 1 10 ? 3.449 -12.555 3.896 1 89.19 10 ARG B N 1
ATOM 784 C CA . ARG B 1 10 ? 2.461 -13.617 4.074 1 89.19 10 ARG B CA 1
ATOM 785 C C . ARG B 1 10 ? 1.084 -13.164 3.598 1 89.19 10 ARG B C 1
ATOM 787 O O . ARG B 1 10 ? 0.182 -13.984 3.422 1 89.19 10 ARG B O 1
ATOM 794 N N . ASN B 1 11 ? 0.989 -11.875 3.383 1 92.88 11 ASN B N 1
ATOM 795 C CA . ASN B 1 11 ? -0.281 -11.297 2.957 1 92.88 11 ASN B CA 1
ATOM 796 C C . ASN B 1 11 ? -0.275 -10.969 1.469 1 92.88 11 ASN B C 1
ATOM 798 O O . ASN B 1 11 ? 0.789 -10.773 0.876 1 92.88 11 ASN B O 1
ATOM 802 N N . PRO B 1 12 ? -1.485 -10.977 0.903 1 93.56 12 PRO B N 1
ATOM 803 C CA . PRO B 1 12 ? -1.531 -10.523 -0.488 1 93.56 12 PRO B CA 1
ATOM 804 C C . PRO B 1 12 ? -0.996 -9.102 -0.661 1 93.56 12 PRO B C 1
ATOM 806 O O . PRO B 1 12 ? -1.195 -8.25 0.211 1 93.56 12 PRO B O 1
ATOM 809 N N . LEU B 1 13 ? -0.344 -8.898 -1.76 1 95.06 13 LEU B N 1
ATOM 810 C CA . LEU B 1 13 ? 0.112 -7.555 -2.113 1 95.06 13 LEU B CA 1
ATOM 811 C C . LEU B 1 13 ? -1.07 -6.613 -2.301 1 95.06 13 LEU B C 1
ATOM 813 O O . LEU B 1 13 ? -2.113 -7.012 -2.824 1 95.06 13 LEU B O 1
ATOM 817 N N . MET B 1 14 ? -0.774 -5.434 -1.932 1 93.19 14 MET B N 1
ATOM 818 C CA . MET B 1 14 ? -1.771 -4.395 -2.186 1 93.19 14 MET B CA 1
ATOM 819 C C . MET B 1 14 ? -1.773 -3.992 -3.656 1 93.19 14 MET B C 1
ATOM 821 O O . MET B 1 14 ? -0.714 -3.775 -4.246 1 93.19 14 MET B O 1
ATOM 825 N N . ARG B 1 15 ? -2.99 -3.891 -4.184 1 92.06 15 ARG B N 1
ATOM 826 C CA . ARG B 1 15 ? -3.1 -3.506 -5.586 1 92.06 15 ARG B CA 1
ATOM 827 C C . ARG B 1 15 ? -3.551 -2.055 -5.723 1 92.06 15 ARG B C 1
ATOM 829 O O . ARG B 1 15 ? -3.086 -1.337 -6.613 1 92.06 15 ARG B O 1
ATOM 836 N N . ARG B 1 16 ? -4.531 -1.814 -4.863 1 90.31 16 ARG B N 1
ATOM 837 C CA . ARG B 1 16 ? -5.164 -0.503 -4.977 1 90.31 16 ARG B CA 1
ATOM 838 C C . ARG B 1 16 ? -5.84 -0.106 -3.672 1 90.31 16 ARG B C 1
ATOM 840 O O . ARG B 1 16 ? -6.148 -0.962 -2.84 1 90.31 16 ARG B O 1
ATOM 847 N N . LYS B 1 17 ? -6.008 1.145 -3.557 1 88.62 17 LYS B N 1
ATOM 848 C CA . LYS B 1 17 ? -6.738 1.722 -2.43 1 88.62 17 LYS B CA 1
ATOM 849 C C . LYS B 1 17 ? -7.93 2.547 -2.908 1 88.62 17 LYS B C 1
ATOM 851 O O . LYS B 1 17 ? -7.785 3.406 -3.781 1 88.62 17 LYS B O 1
ATOM 856 N N . LYS B 1 18 ? -9.031 2.201 -2.318 1 88.44 18 LYS B N 1
ATOM 857 C CA . LYS B 1 18 ? -10.227 2.98 -2.619 1 88.44 18 LYS B CA 1
ATOM 858 C C . LYS B 1 18 ? -10.18 4.348 -1.941 1 88.44 18 LYS B C 1
ATOM 860 O O . LYS B 1 18 ? -9.898 4.441 -0.745 1 88.44 18 LYS B O 1
ATOM 865 N N . LEU B 1 19 ? -10.375 5.383 -2.732 1 88.19 19 LEU B N 1
ATOM 866 C CA . LEU B 1 19 ? -10.422 6.758 -2.242 1 88.19 19 LEU B CA 1
ATOM 867 C C . LEU B 1 19 ? -11.812 7.359 -2.441 1 88.19 19 LEU B C 1
ATOM 869 O O . LEU B 1 19 ? -12.406 7.219 -3.512 1 88.19 19 LEU B O 1
ATOM 873 N N . ILE B 1 20 ? -12.406 7.797 -1.371 1 82.94 20 ILE B N 1
ATOM 874 C CA . ILE B 1 20 ? -13.688 8.484 -1.475 1 82.94 20 ILE B CA 1
ATOM 875 C C . ILE B 1 20 ? -13.469 9.992 -1.521 1 82.94 20 ILE B C 1
ATOM 877 O O . ILE B 1 20 ? -12.961 10.578 -0.565 1 82.94 20 ILE B O 1
ATOM 881 N N . LEU B 1 21 ? -13.797 10.531 -2.621 1 75.88 21 LEU B N 1
ATOM 882 C CA . LEU B 1 21 ? -13.641 11.977 -2.791 1 75.88 21 LEU B CA 1
ATOM 883 C C . LEU B 1 21 ? -14.969 12.688 -2.576 1 75.88 21 LEU B C 1
ATOM 885 O O . LEU B 1 21 ? -16.031 12.172 -2.938 1 75.88 21 LEU B O 1
ATOM 889 N N . ALA B 1 22 ? -14.914 13.641 -1.774 1 72.19 22 ALA B N 1
ATOM 890 C CA . ALA B 1 22 ? -16.125 14.398 -1.46 1 72.19 22 ALA B CA 1
ATOM 891 C C . ALA B 1 22 ? -16.938 14.68 -2.721 1 72.19 22 ALA B C 1
ATOM 893 O O . ALA B 1 22 ? -18.156 14.484 -2.738 1 72.19 22 ALA B O 1
ATOM 894 N N . ASN B 1 23 ? -16.344 15.188 -3.682 1 67 23 ASN B N 1
ATOM 895 C CA . ASN B 1 23 ? -17.109 15.656 -4.832 1 67 23 ASN B CA 1
ATOM 896 C C . ASN B 1 23 ? -17.062 14.656 -5.984 1 67 23 ASN B C 1
ATOM 898 O O . ASN B 1 23 ? -17.828 14.773 -6.941 1 67 23 ASN B O 1
ATOM 902 N N . LYS B 1 24 ? -16.109 13.844 -5.914 1 68.62 24 LYS B N 1
ATOM 903 C CA . LYS B 1 24 ? -15.891 13.086 -7.145 1 68.62 24 LYS B CA 1
ATOM 904 C C . LYS B 1 24 ? -16.312 11.633 -6.984 1 68.62 24 LYS B C 1
ATOM 906 O O . LYS B 1 24 ? -16.281 10.859 -7.941 1 68.62 24 LYS B O 1
ATOM 911 N N . GLY B 1 25 ? -16.844 11.344 -5.836 1 82.12 25 GLY B N 1
ATOM 912 C CA . GLY B 1 25 ? -17.203 9.945 -5.672 1 82.12 25 GLY B CA 1
ATOM 913 C C . GLY B 1 25 ? -16.047 9.07 -5.25 1 82.12 25 GLY B C 1
ATOM 914 O O . GLY B 1 25 ? -15.211 9.484 -4.441 1 82.12 25 GLY B O 1
ATOM 915 N N . CYS B 1 26 ? -16.094 7.773 -5.875 1 87.19 26 CYS B N 1
ATOM 916 C CA . CYS B 1 26 ? -15.102 6.777 -5.473 1 87.19 26 CYS B CA 1
ATOM 917 C C . CYS B 1 26 ? -14.047 6.59 -6.551 1 87.19 26 CYS B C 1
ATOM 919 O O . CYS B 1 26 ? -14.359 6.559 -7.738 1 87.19 26 CYS B O 1
ATOM 921 N N . THR B 1 27 ? -12.805 6.742 -6.242 1 87.94 27 THR B N 1
ATOM 922 C CA . THR B 1 27 ? -11.703 6.406 -7.145 1 87.94 27 THR B CA 1
ATOM 923 C C . THR B 1 27 ? -10.734 5.438 -6.473 1 87.94 27 THR B C 1
ATOM 925 O O . THR B 1 27 ? -10.938 5.047 -5.324 1 87.94 27 THR B O 1
ATOM 928 N N . TYR B 1 28 ? -9.727 4.953 -7.336 1 89.5 28 TYR B N 1
ATOM 929 C CA . TYR B 1 28 ? -8.742 4.023 -6.797 1 89.5 28 TYR B CA 1
ATOM 930 C C . TYR B 1 28 ? -7.328 4.531 -7.031 1 89.5 28 TYR B C 1
ATOM 932 O O . TYR B 1 28 ? -7.02 5.055 -8.109 1 89.5 28 TYR B O 1
ATOM 940 N N . ALA B 1 29 ? -6.586 4.516 -5.969 1 89.75 29 ALA B N 1
ATOM 941 C CA . ALA B 1 29 ? -5.145 4.727 -6.113 1 89.75 29 ALA B CA 1
ATOM 942 C C . ALA B 1 29 ? -4.41 3.396 -6.266 1 89.75 29 ALA B C 1
ATOM 944 O O . ALA B 1 29 ? -4.637 2.463 -5.496 1 89.75 29 ALA B O 1
ATOM 945 N N . ARG B 1 30 ? -3.488 3.361 -7.238 1 90.12 30 ARG B N 1
ATOM 946 C CA . ARG B 1 30 ? -2.773 2.117 -7.504 1 90.12 30 ARG B CA 1
ATOM 947 C C . ARG B 1 30 ? -1.469 2.059 -6.715 1 90.12 30 ARG B C 1
ATOM 949 O O . ARG B 1 30 ? -0.833 3.088 -6.48 1 90.12 30 ARG B O 1
ATOM 956 N N . PHE B 1 31 ? -1.199 0.872 -6.305 1 91.94 31 PHE B N 1
ATOM 957 C CA . PHE B 1 31 ? 0.09 0.562 -5.699 1 91.94 31 PHE B CA 1
ATOM 958 C C . PHE B 1 31 ? 0.949 -0.268 -6.645 1 91.94 31 PHE B C 1
ATOM 960 O O . PHE B 1 31 ? 0.558 -1.366 -7.047 1 91.94 31 PHE B O 1
ATOM 967 N N . GLN B 1 32 ? 2.08 0.283 -7.066 1 96.5 32 GLN B N 1
ATOM 968 C CA . GLN B 1 32 ? 2.973 -0.465 -7.945 1 96.5 32 GLN B CA 1
ATOM 969 C C . GLN B 1 32 ? 4.32 -0.72 -7.277 1 96.5 32 GLN B C 1
ATOM 971 O O . GLN B 1 32 ? 4.852 0.154 -6.59 1 96.5 32 GLN B O 1
ATOM 976 N N . TYR B 1 33 ? 4.863 -1.874 -7.496 1 97.12 33 TYR B N 1
ATOM 977 C CA . TYR B 1 33 ? 6.074 -2.322 -6.812 1 97.12 33 TYR B CA 1
ATOM 978 C C . TYR B 1 33 ? 7.262 -2.346 -7.766 1 97.12 33 TYR B C 1
ATOM 980 O O . TYR B 1 33 ? 7.164 -2.871 -8.875 1 97.12 33 TYR B O 1
ATOM 988 N N . GLU B 1 34 ? 8.312 -1.814 -7.297 1 96.56 34 GLU B N 1
ATOM 989 C CA . GLU B 1 34 ? 9.555 -1.943 -8.055 1 96.56 34 GLU B CA 1
ATOM 990 C C . GLU B 1 34 ? 10.258 -3.268 -7.746 1 96.56 34 GLU B C 1
ATOM 992 O O . GLU B 1 34 ? 10.281 -3.713 -6.598 1 96.56 34 GLU B O 1
ATOM 997 N N . ARG B 1 35 ? 10.82 -3.908 -8.867 1 95.19 35 ARG B N 1
ATOM 998 C CA . ARG B 1 35 ? 11.609 -5.133 -8.75 1 95.19 35 ARG B CA 1
ATOM 999 C C . ARG B 1 35 ? 10.836 -6.211 -7.996 1 95.19 35 ARG B C 1
ATOM 1001 O O . ARG B 1 35 ? 11.391 -6.879 -7.121 1 95.19 35 ARG B O 1
ATOM 1008 N N . LEU B 1 36 ? 9.672 -6.246 -8.242 1 96.12 36 LEU B N 1
ATOM 1009 C CA . LEU B 1 36 ? 8.797 -7.223 -7.602 1 96.12 36 LEU B CA 1
ATOM 1010 C C . LEU B 1 36 ? 9.109 -8.633 -8.078 1 96.12 36 LEU B C 1
ATOM 1012 O O . LEU B 1 36 ? 9.102 -8.906 -9.281 1 96.12 36 LEU B O 1
ATOM 1016 N N . SER B 1 37 ? 9.414 -9.516 -7.16 1 95.75 37 SER B N 1
ATOM 1017 C CA . SER B 1 37 ? 9.703 -10.906 -7.488 1 95.75 37 SER B CA 1
ATOM 1018 C C . SER B 1 37 ? 8.438 -11.648 -7.91 1 95.75 37 SER B C 1
ATOM 1020 O O . SER B 1 37 ? 7.391 -11.039 -8.109 1 95.75 37 SER B O 1
ATOM 1022 N N . ILE B 1 38 ? 8.609 -12.922 -8.117 1 97 38 ILE B N 1
ATOM 1023 C CA . ILE B 1 38 ? 7.508 -13.766 -8.555 1 97 38 ILE B CA 1
ATOM 1024 C C . ILE B 1 38 ? 6.391 -13.734 -7.516 1 97 38 ILE B C 1
ATOM 1026 O O . ILE B 1 38 ? 6.648 -13.812 -6.312 1 97 38 ILE B O 1
ATOM 1030 N N . PHE B 1 39 ? 5.168 -13.641 -8.008 1 97.19 39 PHE B N 1
ATOM 1031 C CA . PHE B 1 39 ? 4.008 -13.625 -7.121 1 97.19 39 PHE B CA 1
ATOM 1032 C C . PHE B 1 39 ? 2.822 -14.328 -7.77 1 97.19 39 PHE B C 1
ATOM 1034 O O . PHE B 1 39 ? 2.773 -14.484 -8.992 1 97.19 39 PHE B O 1
ATOM 1041 N N . CYS B 1 40 ? 1.927 -14.68 -7.039 1 96.81 40 CYS B N 1
ATOM 1042 C CA . CYS B 1 40 ? 0.756 -15.445 -7.453 1 96.81 40 CYS B CA 1
ATOM 1043 C C . CYS B 1 40 ? -0.349 -14.523 -7.953 1 96.81 40 CYS B C 1
ATOM 1045 O O . CYS B 1 40 ? -0.854 -13.688 -7.203 1 96.81 40 CYS B O 1
ATOM 1047 N N . PHE B 1 41 ? -0.888 -14.797 -9.188 1 96.38 41 PHE B N 1
ATOM 1048 C CA . PHE B 1 41 ? -1.928 -13.945 -9.758 1 96.38 41 PHE B CA 1
ATOM 1049 C C . PHE B 1 41 ? -3.287 -14.281 -9.156 1 96.38 41 PHE B C 1
ATOM 1051 O O . PHE B 1 41 ? -4.238 -13.5 -9.281 1 96.38 41 PHE B O 1
ATOM 1058 N N . LEU B 1 42 ? -3.336 -15.406 -8.445 1 93.75 42 LEU B N 1
ATOM 1059 C CA . LEU B 1 42 ? -4.598 -15.828 -7.848 1 93.75 42 LEU B CA 1
ATOM 1060 C C . LEU B 1 42 ? -4.797 -15.195 -6.477 1 93.75 42 LEU B C 1
ATOM 1062 O O . LEU B 1 42 ? -5.875 -14.688 -6.172 1 93.75 42 LEU B O 1
ATOM 1066 N N . ARG B 1 43 ? -3.762 -15.141 -5.684 1 92.19 43 ARG B N 1
ATOM 1067 C CA . ARG B 1 43 ? -3.898 -14.719 -4.293 1 92.19 43 ARG B CA 1
ATOM 1068 C C . ARG B 1 43 ? -3.109 -13.445 -4.027 1 92.19 43 ARG B C 1
ATOM 1070 O O . ARG B 1 43 ? -3.238 -12.844 -2.959 1 92.19 43 ARG B O 1
ATOM 1077 N N . GLY B 1 44 ? -2.156 -13.117 -4.941 1 95.19 44 GLY B N 1
ATOM 1078 C CA . GLY B 1 44 ? -1.378 -11.898 -4.781 1 95.19 44 GLY B CA 1
ATOM 1079 C C . GLY B 1 44 ? -0.251 -12.039 -3.775 1 95.19 44 GLY B C 1
ATOM 1080 O O . GLY B 1 44 ? 0.183 -11.047 -3.182 1 95.19 44 GLY B O 1
ATOM 1081 N N . ARG B 1 45 ? 0.196 -13.266 -3.555 1 95.19 45 ARG B N 1
ATOM 1082 C CA . ARG B 1 45 ? 1.26 -13.484 -2.58 1 95.19 45 ARG B CA 1
ATOM 1083 C C . ARG B 1 45 ? 2.594 -13.742 -3.275 1 95.19 45 ARG B C 1
ATOM 1085 O O . ARG B 1 45 ? 2.639 -14.391 -4.324 1 95.19 45 ARG B O 1
ATOM 1092 N N . LEU B 1 46 ? 3.615 -13.266 -2.627 1 95.94 46 LEU B N 1
ATOM 1093 C CA . LEU B 1 46 ? 4.969 -13.492 -3.129 1 95.94 46 LEU B CA 1
ATOM 1094 C C . LEU B 1 46 ? 5.391 -14.945 -2.918 1 95.94 46 LEU B C 1
ATOM 1096 O O . LEU B 1 46 ? 4.871 -15.617 -2.029 1 95.94 46 LEU B O 1
ATOM 1100 N N .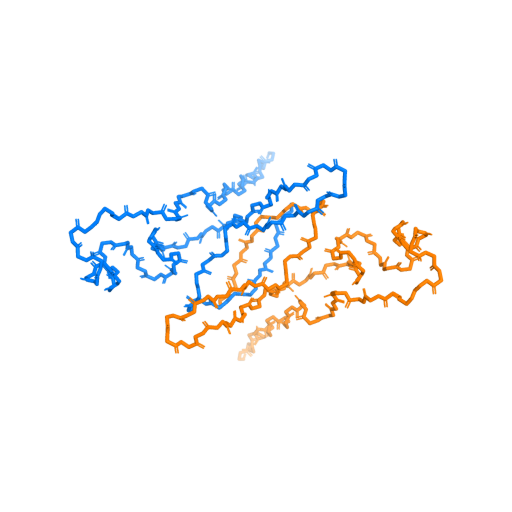 GLY B 1 47 ? 6.363 -15.445 -3.775 1 95.31 47 GLY B N 1
ATOM 1101 C CA . GLY B 1 47 ? 7 -16.719 -3.486 1 95.31 47 GLY B CA 1
ATOM 1102 C C . GLY B 1 47 ? 6.715 -17.781 -4.531 1 95.31 47 GLY B C 1
ATOM 1103 O O . GLY B 1 47 ? 7.543 -18.656 -4.781 1 95.31 47 GLY B O 1
ATOM 1104 N N . HIS B 1 48 ? 5.406 -17.703 -5.109 1 94.94 48 HIS B N 1
ATOM 1105 C CA . HIS B 1 48 ? 5.078 -18.719 -6.102 1 94.94 48 HIS B CA 1
ATOM 1106 C C . HIS B 1 48 ? 4.105 -18.172 -7.145 1 94.94 48 HIS B C 1
ATOM 1108 O O . HIS B 1 48 ? 3.316 -17.281 -6.852 1 94.94 48 HIS B O 1
ATOM 1114 N N . PRO B 1 49 ? 4.18 -18.766 -8.398 1 95.38 49 PRO B N 1
ATOM 1115 C CA . PRO B 1 49 ? 3.164 -18.453 -9.398 1 95.38 49 PRO B CA 1
ATOM 1116 C C . PRO B 1 49 ? 1.857 -19.203 -9.18 1 95.38 49 PRO B C 1
ATOM 1118 O O . PRO B 1 49 ? 1.812 -20.141 -8.383 1 95.38 49 PRO B O 1
ATOM 1121 N N . GLU B 1 50 ? 0.776 -18.812 -9.836 1 92.75 50 GLU B N 1
ATOM 1122 C CA . GLU B 1 50 ? -0.544 -19.406 -9.633 1 92.75 50 GLU B CA 1
ATOM 1123 C C . GLU B 1 50 ? -0.539 -20.906 -9.945 1 92.75 50 GLU B C 1
ATOM 1125 O O . GLU B 1 50 ? -1.311 -21.672 -9.367 1 92.75 50 GLU B O 1
ATOM 1130 N N . ARG B 1 51 ? 0.343 -21.359 -10.852 1 91.56 51 ARG B N 1
ATOM 1131 C CA . ARG B 1 51 ? 0.377 -22.781 -11.227 1 91.56 51 ARG B CA 1
ATOM 1132 C 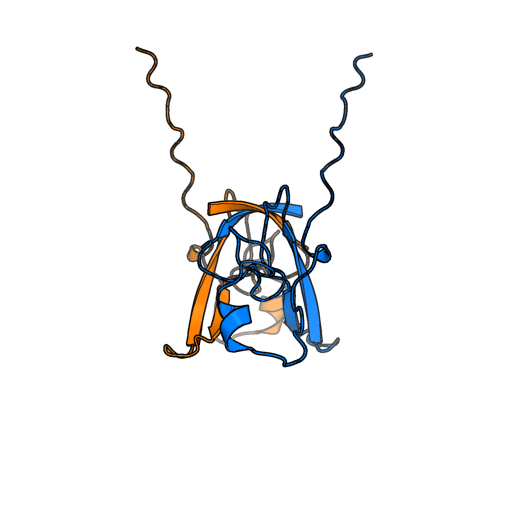C . ARG B 1 51 ? 0.787 -23.641 -10.047 1 91.56 51 ARG B C 1
ATOM 1134 O O . ARG B 1 51 ? 0.427 -24.828 -9.977 1 91.56 51 ARG B O 1
ATOM 1141 N N . PHE B 1 52 ? 1.489 -23.094 -9.102 1 92.88 52 PHE B N 1
ATOM 1142 C CA . PHE B 1 52 ? 1.97 -23.844 -7.938 1 92.88 52 PHE B CA 1
ATOM 1143 C C . PHE B 1 52 ? 1.223 -23.406 -6.68 1 92.88 52 PHE B C 1
ATOM 1145 O O . PHE B 1 52 ? 1.65 -23.719 -5.562 1 92.88 52 PHE B O 1
ATOM 1152 N N . CYS B 1 53 ? 0.156 -22.656 -6.84 1 92.69 53 CYS B N 1
ATOM 1153 C CA . CYS B 1 53 ? -0.6 -22.156 -5.695 1 92.69 53 CYS B CA 1
ATOM 1154 C C . CYS B 1 53 ? -1.455 -23.25 -5.082 1 92.69 53 CYS B C 1
ATOM 1156 O O . CYS B 1 53 ? -2.27 -23.875 -5.773 1 92.69 53 CYS B O 1
ATOM 1158 N N . PRO B 1 54 ? -1.327 -23.5 -3.826 1 88.19 54 PRO B N 1
ATOM 1159 C CA . PRO B 1 54 ? -2.15 -24.516 -3.17 1 88.19 54 PRO B CA 1
ATOM 1160 C C . PRO B 1 54 ? -3.645 -24.219 -3.252 1 88.19 54 PRO B C 1
ATOM 1162 O O . PRO B 1 54 ? -4.473 -25.125 -3.189 1 88.19 54 PRO B O 1
ATOM 1165 N N . ALA B 1 55 ? -4.004 -23 -3.4 1 85.06 55 ALA B N 1
ATOM 1166 C CA . ALA B 1 55 ? -5.406 -22.594 -3.463 1 85.06 55 ALA B CA 1
ATOM 1167 C C . ALA B 1 55 ? -6.062 -23.094 -4.75 1 85.06 55 ALA B C 1
ATOM 1169 O O . ALA B 1 55 ? -7.289 -23.172 -4.836 1 85.06 55 ALA B O 1
ATOM 1170 N N . LYS B 1 56 ? -5.262 -23.281 -5.773 1 84.56 56 LYS B N 1
ATOM 1171 C CA . LYS B 1 56 ? -5.777 -23.797 -7.039 1 84.56 56 LYS B CA 1
ATOM 1172 C C . LYS B 1 56 ? -6.41 -25.172 -6.863 1 84.56 56 LYS B C 1
ATOM 1174 O O . LYS B 1 56 ? -7.371 -25.5 -7.555 1 84.56 56 LYS B O 1
ATOM 1179 N N . ILE B 1 57 ? -5.816 -25.906 -6.016 1 77.12 57 ILE B N 1
ATOM 1180 C CA . ILE B 1 57 ? -6.309 -27.266 -5.781 1 77.12 57 ILE B CA 1
ATOM 1181 C C . ILE B 1 57 ? -7.715 -27.203 -5.188 1 77.12 57 ILE B C 1
ATOM 1183 O O . ILE B 1 57 ? -8.586 -28 -5.555 1 77.12 57 ILE B O 1
ATOM 1187 N N . VAL B 1 58 ? -7.906 -26.203 -4.461 1 73.38 58 VAL B N 1
ATOM 1188 C CA . VAL B 1 58 ? -9.18 -26.094 -3.76 1 73.38 58 VAL B CA 1
ATOM 1189 C C . VAL B 1 58 ? -10.258 -25.578 -4.719 1 73.38 58 VAL B C 1
ATOM 1191 O O . VAL B 1 58 ? -11.43 -25.938 -4.598 1 73.38 58 VAL B O 1
ATOM 1194 N N . HIS B 1 59 ? -9.945 -24.688 -5.652 1 70.88 59 HIS B N 1
ATOM 1195 C CA . HIS B 1 59 ? -10.914 -24.078 -6.551 1 70.88 59 HIS B CA 1
ATOM 1196 C C . HIS B 1 59 ? -11.383 -25.062 -7.609 1 70.88 59 HIS B C 1
ATOM 1198 O O . HIS B 1 59 ? -12.508 -24.953 -8.109 1 70.88 59 HIS B O 1
ATOM 1204 N N . GLY B 1 60 ? -10.766 -26.219 -7.574 1 63.12 60 GLY B N 1
ATOM 1205 C CA . GLY B 1 60 ? -11.188 -27.219 -8.539 1 63.12 60 GLY B CA 1
ATOM 1206 C C . GLY B 1 60 ? -11.18 -26.703 -9.969 1 63.12 60 GLY B C 1
ATOM 1207 O O . GLY B 1 60 ? -10.25 -26 -10.375 1 63.12 60 GLY B O 1
ATOM 1208 N N . LYS B 1 61 ? -12.234 -27.141 -10.797 1 63.78 61 LYS B N 1
ATOM 1209 C CA . LYS B 1 61 ? -12.469 -26.891 -12.219 1 63.78 61 LYS B CA 1
ATOM 1210 C C . LYS B 1 61 ? -13.125 -25.531 -12.438 1 63.78 61 LYS B C 1
ATOM 1212 O O . LYS B 1 61 ? -13.531 -25.203 -13.555 1 63.78 61 LYS B O 1
ATOM 1217 N N . LYS B 1 62 ? -13.344 -24.828 -11.297 1 69.19 62 LYS B N 1
ATOM 1218 C CA . LYS B 1 62 ? -14.07 -23.594 -11.5 1 69.19 62 LYS B CA 1
ATOM 1219 C C . LYS B 1 62 ? -13.18 -22.531 -12.133 1 69.19 62 LYS B C 1
ATOM 1221 O O . LYS B 1 62 ? -11.953 -22.641 -12.086 1 69.19 62 LYS B O 1
ATOM 1226 N N . GLU B 1 63 ? -13.766 -21.688 -12.938 1 78.44 63 GLU B N 1
ATOM 1227 C CA . GLU B 1 63 ? -13.086 -20.609 -13.633 1 78.44 63 GLU B CA 1
ATOM 1228 C C . GLU B 1 63 ? -12.266 -19.766 -12.664 1 78.44 63 GLU B C 1
ATOM 1230 O O . GLU B 1 63 ? -12.805 -19.203 -11.703 1 78.44 63 GLU B O 1
ATOM 1235 N N . LEU B 1 64 ? -11.008 -19.938 -12.727 1 82.94 64 LEU B N 1
ATOM 1236 C CA . LEU B 1 64 ? -10.102 -19.141 -11.906 1 82.94 64 LEU B CA 1
ATOM 1237 C C . LEU B 1 64 ? -10.148 -17.672 -12.312 1 82.94 64 LEU B C 1
ATOM 1239 O O . LEU B 1 64 ? -10.086 -17.344 -13.5 1 82.94 64 LEU B O 1
ATOM 1243 N N . VAL B 1 65 ? -10.531 -16.891 -11.391 1 87.88 65 VAL B N 1
ATOM 1244 C CA . VAL B 1 65 ? -10.461 -15.445 -11.609 1 87.88 65 VAL B CA 1
ATOM 1245 C C . VAL B 1 65 ? -9.172 -14.891 -11.008 1 87.88 65 VAL B C 1
ATOM 1247 O O . VAL B 1 65 ? -8.914 -15.062 -9.82 1 87.88 65 VAL B O 1
ATOM 1250 N N . PHE B 1 66 ? -8.367 -14.266 -11.891 1 92.44 66 PHE B N 1
ATOM 1251 C CA . PHE B 1 66 ? -7.117 -13.672 -11.422 1 92.44 66 PHE B CA 1
ATOM 1252 C C . PHE B 1 66 ? -7.332 -12.227 -11 1 92.44 66 PHE B C 1
ATOM 1254 O O . PHE B 1 66 ? -7.637 -11.367 -11.828 1 92.44 66 PHE B O 1
ATOM 1261 N N . GLU B 1 67 ? -7.043 -12.008 -9.711 1 92.06 67 GLU B N 1
ATOM 1262 C CA . GLU B 1 67 ? -7.242 -10.656 -9.188 1 92.06 67 GLU B CA 1
ATOM 1263 C C . GLU B 1 67 ? -5.973 -9.82 -9.32 1 92.06 67 GLU B C 1
ATOM 1265 O O . GLU B 1 67 ? -6.023 -8.594 -9.258 1 92.06 67 GLU B O 1
ATOM 1270 N N . TRP B 1 68 ? -4.895 -10.438 -9.453 1 95.81 68 TRP B N 1
ATOM 1271 C CA . TRP B 1 68 ? -3.615 -9.758 -9.625 1 95.81 68 TRP B CA 1
ATOM 1272 C C . TRP B 1 68 ? -3.049 -10 -11.023 1 95.81 68 TRP B C 1
ATOM 1274 O O . TRP B 1 68 ? -3.424 -10.961 -11.688 1 95.81 68 TRP B O 1
ATOM 1284 N N . ASP B 1 69 ? -2.26 -9.117 -11.414 1 96.31 69 ASP B N 1
ATOM 1285 C CA . ASP B 1 69 ? -1.539 -9.25 -12.68 1 96.31 69 ASP B CA 1
ATOM 1286 C C . ASP B 1 69 ? -0.292 -8.367 -12.688 1 96.31 69 ASP B C 1
ATOM 1288 O O . ASP B 1 69 ? 0.081 -7.797 -11.664 1 96.31 69 ASP B O 1
ATOM 1292 N N . LEU B 1 70 ? 0.258 -8.266 -13.852 1 96.19 70 LEU B N 1
ATOM 1293 C CA . LEU B 1 70 ? 1.557 -7.609 -13.953 1 96.19 70 LEU B CA 1
ATOM 1294 C C . LEU B 1 70 ? 1.411 -6.098 -13.828 1 96.19 70 LEU B C 1
ATOM 1296 O O . LEU B 1 70 ? 2.406 -5.383 -13.68 1 96.19 70 LEU B O 1
ATOM 1300 N N . SER B 1 71 ? 0.228 -5.613 -13.742 1 95.69 71 SER B N 1
ATOM 1301 C CA . SER B 1 71 ? 0 -4.176 -13.68 1 95.69 71 SER B CA 1
ATOM 1302 C C . SER B 1 71 ? 0.502 -3.588 -12.367 1 95.69 71 SER B C 1
ATOM 1304 O O . SER B 1 71 ? 0.651 -2.371 -12.242 1 95.69 71 SER B O 1
ATOM 1306 N N . ILE B 1 7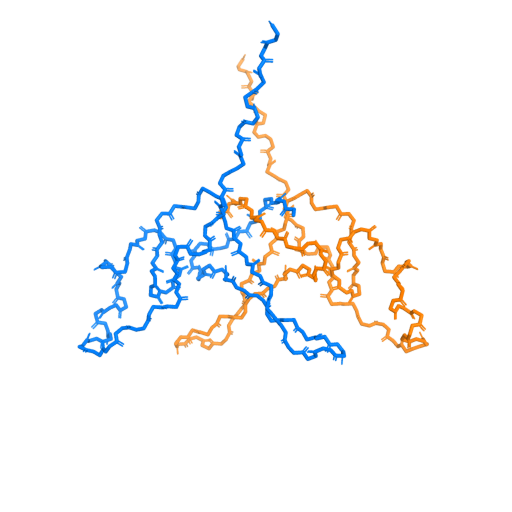2 ? 0.746 -4.414 -11.398 1 96.81 72 ILE B N 1
ATOM 1307 C CA . ILE B 1 72 ? 1.19 -3.889 -10.109 1 96.81 72 ILE B CA 1
ATOM 1308 C C . ILE B 1 72 ? 2.713 -3.775 -10.102 1 96.81 72 ILE B C 1
ATOM 1310 O O . ILE B 1 72 ? 3.301 -3.354 -9.102 1 96.81 72 ILE B O 1
ATOM 1314 N N . LYS B 1 73 ? 3.35 -4.125 -11.18 1 96.75 73 LYS B N 1
ATOM 1315 C CA . LYS B 1 73 ? 4.785 -3.891 -11.312 1 96.75 73 LYS B CA 1
ATOM 1316 C C . LYS B 1 73 ? 5.066 -2.494 -11.859 1 96.75 73 LYS B C 1
ATOM 1318 O O . LYS B 1 73 ? 4.504 -2.1 -12.883 1 96.75 73 LYS B O 1
ATOM 1323 N N . ALA B 1 74 ? 5.91 -1.817 -11.172 1 95.94 74 ALA B N 1
ATOM 1324 C CA . ALA B 1 74 ? 6.289 -0.479 -11.609 1 95.94 74 ALA B CA 1
ATOM 1325 C C . ALA B 1 74 ? 7.355 -0.543 -12.703 1 95.94 74 ALA B C 1
ATOM 1327 O O . ALA B 1 74 ? 8.234 -1.407 -12.672 1 95.94 74 ALA B O 1
ATOM 1328 N N . VAL B 1 75 ? 7.297 0.38 -13.578 1 89.69 75 VAL B N 1
ATOM 1329 C CA . VAL B 1 75 ? 8.336 0.527 -14.594 1 89.69 75 VAL B CA 1
ATOM 1330 C C . VAL B 1 75 ? 9.633 0.99 -13.938 1 89.69 75 VAL B C 1
ATOM 1332 O O . VAL B 1 75 ? 9.633 1.93 -13.141 1 89.69 75 VAL B O 1
ATOM 1335 N N . PRO B 1 76 ? 10.727 0.221 -14.188 1 82.81 76 PRO B N 1
ATOM 1336 C CA . PRO B 1 76 ? 12.008 0.618 -13.594 1 82.81 76 PRO B CA 1
ATOM 1337 C C . PRO B 1 76 ? 12.406 2.047 -13.953 1 82.81 76 PRO B C 1
ATOM 1339 O O . PRO B 1 76 ? 12.031 2.543 -15.023 1 82.81 76 PRO B O 1
ATOM 1342 N N . ARG B 1 77 ? 13.031 2.68 -12.898 1 77.19 77 ARG B N 1
ATOM 1343 C CA . ARG B 1 77 ? 13.531 4.016 -13.195 1 77.19 77 ARG B CA 1
ATOM 1344 C C . ARG B 1 77 ? 14.641 3.965 -14.234 1 77.19 77 ARG B C 1
ATOM 1346 O O . ARG B 1 77 ? 15.445 3.029 -14.25 1 77.19 77 ARG B O 1
ATOM 1353 N N . LYS B 1 78 ? 14.422 4.594 -15.305 1 68.94 78 LYS B N 1
ATOM 1354 C CA . LYS B 1 78 ? 15.492 4.66 -16.297 1 68.94 78 LYS B CA 1
ATOM 1355 C C . LYS B 1 78 ? 16.797 5.117 -15.672 1 68.94 78 LYS B C 1
ATOM 1357 O O . LYS B 1 78 ? 16.812 6.023 -14.836 1 68.94 78 LYS B O 1
ATOM 1362 N N . ALA B 1 79 ? 17.672 4.062 -15.555 1 61.62 79 ALA B N 1
ATOM 1363 C CA . ALA B 1 79 ? 19.016 4.438 -15.109 1 61.62 79 ALA B CA 1
ATOM 1364 C C . ALA B 1 79 ? 19.484 5.707 -15.805 1 61.62 79 ALA B C 1
ATOM 1366 O O . ALA B 1 79 ? 19.344 5.844 -17.031 1 61.62 79 ALA B O 1
ATOM 1367 N N . MET B 1 80 ? 19.188 6.781 -15.188 1 51.31 80 MET B N 1
ATOM 1368 C CA . MET B 1 80 ? 19.875 7.895 -15.836 1 51.31 80 MET B CA 1
ATOM 1369 C C . MET B 1 80 ? 21.328 7.543 -16.141 1 51.31 80 MET B C 1
ATOM 1371 O O . MET B 1 80 ? 22.094 7.211 -15.234 1 51.31 80 MET B O 1
ATOM 1375 N N . VAL B 1 81 ? 21.5 6.789 -17.172 1 53.09 81 VAL B N 1
ATOM 1376 C CA . VAL B 1 81 ? 22.891 6.68 -17.625 1 53.09 81 VAL B CA 1
ATOM 1377 C C . VAL B 1 81 ? 23.531 8.062 -17.672 1 53.09 81 VAL B C 1
ATOM 1379 O O . VAL B 1 81 ? 23.031 8.977 -18.328 1 53.09 81 VAL B O 1
ATOM 1382 N N . ALA B 1 82 ? 24.219 8.391 -16.609 1 53.81 82 ALA B N 1
ATOM 1383 C CA . ALA B 1 82 ? 25.047 9.586 -16.703 1 53.81 82 ALA B CA 1
ATOM 1384 C C . ALA B 1 82 ? 25.891 9.555 -17.984 1 53.81 82 ALA B C 1
ATOM 1386 O O . ALA B 1 82 ? 26.625 8.602 -18.234 1 53.81 82 ALA B O 1
ATOM 1387 N N . THR B 1 83 ? 25.375 9.914 -19.031 1 51.72 83 THR B N 1
ATOM 1388 C CA . THR B 1 83 ? 26.25 10.156 -20.188 1 51.72 83 THR B CA 1
ATOM 1389 C C . THR B 1 83 ? 27.469 10.961 -19.766 1 51.72 83 THR B C 1
ATOM 1391 O O . THR B 1 83 ? 27.344 12.094 -19.312 1 51.72 83 THR B O 1
ATOM 1394 N N . SER B 1 84 ? 28.438 10.281 -19.281 1 56.19 84 SER B N 1
ATOM 1395 C CA . SER B 1 84 ? 29.703 10.992 -19.125 1 56.19 84 SER B CA 1
ATOM 1396 C C . SER B 1 84 ? 30.031 11.828 -20.359 1 56.19 84 SER B C 1
ATOM 1398 O O . SER B 1 84 ? 29.922 11.344 -21.484 1 56.19 84 SER B O 1
ATOM 1400 N N . PRO B 1 85 ? 30.281 13.148 -20.266 1 52.88 85 PRO B N 1
ATOM 1401 C CA . PRO B 1 85 ? 30.75 13.898 -21.438 1 52.88 85 PRO B CA 1
ATOM 1402 C C . PRO B 1 85 ? 32.031 13.328 -22.031 1 52.88 85 PRO B C 1
ATOM 1404 O O . PRO B 1 85 ? 32.812 12.719 -21.312 1 52.88 85 PRO B O 1
#

Radius of gyration: 19.34 Å; Cα contacts (8 Å, |Δi|>4): 285; chains: 2; bounding box: 55×52×39 Å

Secondary structure (DSSP, 8-state):
-EEEEE--TTSPPP-EEEEEETTTEEEEEE-EETT---B-TTT--BTS-GGG-HHHHHHTTS-PPP---GGGBPPPP--------/-EEEEE--TTSPPP-EEEEEETTTEEEEEE-EETT---B-TTT--BTS-GGG-HHHHHHTTS-PPP---GGGBPPPP--------

Sequence (170 aa):
MRIRVRIDVRNPLMRRKKLILANKGCTYARFQYERLSIFCFLRGRLGHPERFCPAKIVHGKKELVFEWDLSIKAVPRKAMVATSPMRIRVRIDVRNPLMRRKKLILANKGCTYARFQYERLSIFCFLRGRLGHPERFCPAKIVHGKKELVFEWDLSIKAVPRKAMVATSP

Foldseek 3Di:
DDDDDDDDLVAADDAWDWDQDPPPGIDIDGAADEPQADADQQGRHPDDYVVPDPVCVVCPPDDRDGPHDCVNHDDDDPPPPPPDD/DDDDDDDDLVAADDAWDWDQDPPPGIDIDGAADEPQADADQQGRHPDDYVVPDPVCVVCPPDDRDGPHDPVNHDDDDPPPPPPDD

Nearest PDB structures (foldseek):
  7qcn-assembly1_B  TM=4.084E-01  e=9.565E+00  Homo sapiens
  7qcn-assembly1_B  TM=4.072E-01  e=9.697E+00  Homo sapiens

Solvent-accessible surface area (backbone atoms only — not comparable to full-atom values): 10310 Å² total; per-residue (Å²): 89,75,45,40,30,43,44,61,61,92,39,55,58,71,53,63,41,83,39,79,40,93,86,73,42,76,48,73,47,62,35,20,27,44,87,62,71,62,43,11,30,59,66,29,26,60,83,39,44,47,92,73,36,73,64,49,68,72,55,55,90,53,85,82,70,65,79,39,64,74,79,36,49,39,80,74,76,72,70,73,69,73,74,74,130,88,76,44,40,29,41,43,61,61,90,40,55,60,70,54,63,41,82,39,80,40,92,86,74,41,76,48,72,46,60,34,19,27,43,87,62,71,62,43,12,31,59,66,29,25,60,82,40,46,48,93,75,35,73,65,50,68,71,55,56,91,54,86,80,70,65,79,39,62,74,79,36,51,39,80,75,75,72,72,74,70,76,74,73,131

InterPro domains:
  IPR025836 Zinc knuckle CX2CX4HX4C [PF14392] (7-54)

Organism: Gossypium tomentosum (NCBI:txid34277)